Protein AF-A0A2T6F4E0-F1 (afdb_monomer_lite)

Structure (mmCIF, N/CA/C/O backbone):
data_AF-A0A2T6F4E0-F1
#
_entry.id   AF-A0A2T6F4E0-F1
#
loop_
_atom_site.group_PDB
_atom_site.id
_atom_site.type_symbol
_atom_site.label_atom_id
_atom_site.label_alt_id
_atom_site.label_comp_id
_atom_site.label_asym_id
_atom_site.label_entity_id
_atom_site.label_seq_id
_atom_site.pdbx_PDB_ins_code
_atom_site.Cartn_x
_atom_site.Cartn_y
_atom_site.Cartn_z
_atom_site.occupancy
_atom_site.B_iso_or_equiv
_atom_site.auth_seq_id
_atom_site.auth_comp_id
_atom_site.auth_asym_id
_atom_site.auth_atom_id
_atom_site.pdbx_PDB_model_num
ATOM 1 N N . MET A 1 1 ? 50.795 -8.778 -50.993 1.00 53.31 1 MET A N 1
ATOM 2 C CA . MET A 1 1 ? 50.407 -8.820 -49.562 1.00 53.31 1 MET A CA 1
ATOM 3 C C . MET A 1 1 ? 49.141 -7.996 -49.276 1.00 53.31 1 MET A C 1
ATOM 5 O O . MET A 1 1 ? 49.005 -7.455 -48.193 1.00 53.31 1 MET A O 1
ATOM 9 N N . SER A 1 2 ? 48.206 -7.897 -50.229 1.00 57.84 2 SER A N 1
ATOM 10 C CA . SER A 1 2 ? 47.060 -6.974 -50.161 1.00 57.84 2 SER A CA 1
ATOM 11 C C . SER A 1 2 ? 45.705 -7.675 -50.007 1.00 57.84 2 SER A C 1
ATOM 13 O O . SER A 1 2 ? 44.822 -7.133 -49.365 1.00 57.84 2 SER A O 1
ATOM 15 N N . LEU A 1 3 ? 45.527 -8.896 -50.524 1.00 58.41 3 LEU A N 1
ATOM 16 C CA . LEU A 1 3 ? 44.238 -9.608 -50.462 1.00 58.41 3 LEU A CA 1
ATOM 17 C C . LEU A 1 3 ? 43.862 -10.083 -49.046 1.00 58.41 3 LEU A C 1
ATOM 19 O O . LEU A 1 3 ? 42.688 -10.079 -48.688 1.00 58.41 3 LEU A O 1
ATOM 23 N N . PHE A 1 4 ? 44.851 -10.430 -48.217 1.00 57.00 4 PHE A N 1
ATOM 24 C CA . PHE A 1 4 ? 44.615 -10.899 -46.846 1.00 57.00 4 PHE A CA 1
ATOM 25 C C . PHE A 1 4 ? 44.147 -9.784 -45.896 1.00 57.00 4 PHE A C 1
ATOM 27 O O . PHE A 1 4 ? 43.378 -10.053 -44.978 1.00 57.00 4 PHE A O 1
ATOM 34 N N . THR A 1 5 ? 44.552 -8.533 -46.132 1.00 58.25 5 THR A N 1
ATOM 35 C CA . THR A 1 5 ? 44.104 -7.364 -45.357 1.00 58.25 5 THR A CA 1
ATOM 36 C C . THR A 1 5 ? 42.676 -6.947 -45.704 1.00 58.25 5 THR A C 1
ATOM 38 O O . THR A 1 5 ? 41.944 -6.505 -44.823 1.00 58.25 5 THR A O 1
ATOM 41 N N . PHE A 1 6 ? 42.240 -7.127 -46.956 1.00 56.53 6 PHE A N 1
ATOM 42 C CA . PHE A 1 6 ? 40.837 -6.903 -47.325 1.00 56.53 6 PHE A CA 1
ATOM 43 C C . PHE A 1 6 ? 39.912 -7.980 -46.749 1.00 56.53 6 PHE A C 1
ATOM 45 O O . PHE A 1 6 ? 38.815 -7.650 -46.308 1.00 56.53 6 PHE A O 1
ATOM 52 N N . ALA A 1 7 ? 40.363 -9.238 -46.689 1.00 59.31 7 ALA A N 1
ATOM 53 C CA . ALA A 1 7 ? 39.597 -10.327 -46.081 1.00 59.31 7 ALA A CA 1
ATOM 54 C C . ALA A 1 7 ? 39.393 -10.114 -44.568 1.00 59.31 7 ALA A C 1
ATOM 56 O O . ALA A 1 7 ? 38.261 -10.138 -44.095 1.00 59.31 7 ALA A O 1
ATOM 57 N N . SER A 1 8 ? 40.453 -9.782 -43.819 1.00 61.00 8 SER A N 1
ATOM 58 C CA . SER A 1 8 ? 40.324 -9.501 -42.379 1.00 61.00 8 SER A CA 1
ATOM 59 C C . SER A 1 8 ? 39.515 -8.230 -42.085 1.00 61.00 8 SER A C 1
ATOM 61 O O . SER A 1 8 ? 38.775 -8.168 -41.099 1.00 61.00 8 SER A O 1
ATOM 63 N N . SER A 1 9 ? 39.608 -7.214 -42.952 1.00 63.03 9 SER A N 1
ATOM 64 C CA . SER A 1 9 ? 38.791 -5.999 -42.850 1.00 63.03 9 SER A CA 1
ATOM 65 C C . SER A 1 9 ? 37.308 -6.254 -43.150 1.00 63.03 9 SER A C 1
ATOM 67 O O . SER A 1 9 ? 36.455 -5.591 -42.564 1.00 63.03 9 SER A O 1
ATOM 69 N N . ALA A 1 10 ? 36.984 -7.190 -44.045 1.00 67.81 10 ALA A N 1
ATOM 70 C CA . ALA A 1 10 ? 35.604 -7.567 -44.349 1.00 67.81 10 ALA A CA 1
ATOM 71 C C . ALA A 1 10 ? 34.961 -8.346 -43.190 1.00 67.81 10 ALA A C 1
ATOM 73 O O . ALA A 1 10 ? 33.836 -8.041 -42.786 1.00 67.81 10 ALA A O 1
ATOM 74 N N . ASP A 1 11 ? 35.706 -9.276 -42.590 1.00 71.81 11 ASP A N 1
ATOM 75 C CA . ASP A 1 11 ? 35.240 -10.046 -41.435 1.00 71.81 11 ASP A CA 1
ATOM 76 C C . ASP A 1 11 ? 34.995 -9.128 -40.229 1.00 71.81 11 ASP A C 1
ATOM 78 O O . ASP A 1 11 ? 33.928 -9.158 -39.613 1.00 71.81 11 ASP A O 1
ATOM 82 N N . THR A 1 12 ? 35.929 -8.218 -39.940 1.00 73.81 12 THR A N 1
ATOM 83 C CA . THR A 1 12 ? 35.774 -7.232 -38.854 1.00 73.81 12 THR A CA 1
ATOM 84 C C . THR A 1 12 ? 34.638 -6.239 -39.098 1.00 73.81 12 THR A C 1
ATOM 86 O O . THR A 1 12 ? 33.919 -5.908 -38.155 1.00 73.81 12 THR A O 1
ATOM 89 N N . ALA A 1 13 ? 34.402 -5.810 -40.341 1.00 76.62 13 ALA A N 1
ATOM 90 C CA . ALA A 1 13 ? 33.263 -4.953 -40.676 1.00 76.62 13 ALA A CA 1
ATOM 91 C C . ALA A 1 13 ? 31.915 -5.646 -40.405 1.00 76.62 13 ALA A C 1
ATOM 93 O O . ALA A 1 13 ? 31.002 -5.023 -39.858 1.00 76.62 13 ALA A O 1
ATOM 94 N N . SER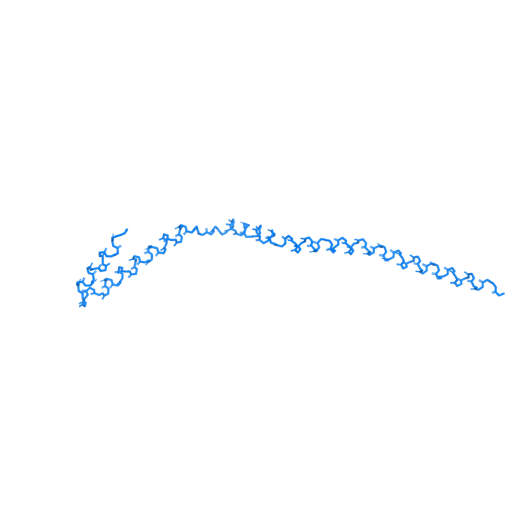 A 1 14 ? 31.801 -6.938 -40.728 1.00 81.62 14 SER A N 1
ATOM 95 C C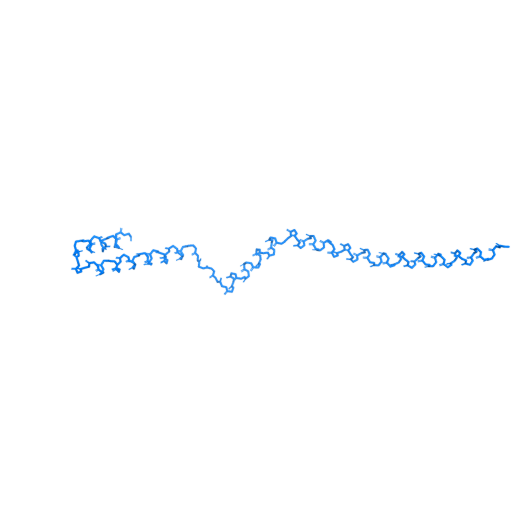A . SER A 1 14 ? 30.581 -7.721 -40.482 1.00 81.62 14 SER A CA 1
ATOM 96 C C . SER A 1 14 ? 30.319 -7.952 -38.986 1.00 81.62 14 SER A C 1
ATOM 98 O O . SER A 1 14 ? 29.179 -7.847 -38.518 1.00 81.62 14 SER A O 1
ATOM 100 N N . LEU A 1 15 ? 31.382 -8.168 -38.203 1.00 83.12 15 LEU A N 1
ATOM 101 C CA . LEU A 1 15 ? 31.310 -8.289 -36.747 1.00 83.12 15 LEU A CA 1
ATOM 102 C C . LEU A 1 15 ? 30.888 -6.969 -36.092 1.00 83.12 15 LEU A C 1
ATOM 104 O O . LEU A 1 15 ? 30.013 -6.967 -35.227 1.00 83.12 15 LEU A O 1
ATOM 108 N N . LEU A 1 16 ? 31.447 -5.838 -36.532 1.00 83.81 16 LEU A N 1
ATOM 109 C CA . LEU A 1 16 ? 31.066 -4.519 -36.024 1.00 83.81 16 LEU A CA 1
ATOM 110 C C . LEU A 1 16 ? 29.605 -4.182 -36.344 1.00 83.81 16 LEU A C 1
ATOM 112 O O . LEU A 1 16 ? 28.890 -3.705 -35.465 1.00 83.81 16 LEU A O 1
ATOM 116 N N . GLN A 1 17 ? 29.127 -4.481 -37.555 1.00 85.38 17 GLN A N 1
ATOM 117 C CA . GLN A 1 17 ? 27.714 -4.297 -37.913 1.00 85.38 17 GLN A CA 1
ATOM 118 C C . GLN A 1 17 ? 26.791 -5.167 -37.054 1.00 85.38 17 GLN A C 1
ATOM 120 O O . GLN A 1 17 ? 25.763 -4.687 -36.577 1.00 85.38 17 GLN A O 1
ATOM 125 N N . SER A 1 18 ? 27.190 -6.411 -36.783 1.00 84.56 18 SER A N 1
ATOM 126 C CA . SER A 1 18 ? 26.444 -7.316 -35.905 1.00 84.56 18 SER A CA 1
ATOM 127 C C . SER A 1 18 ? 26.358 -6.763 -34.479 1.00 84.56 18 SER A C 1
ATOM 129 O O . SER A 1 18 ? 25.266 -6.664 -33.924 1.00 84.56 18 SER A O 1
ATOM 131 N N . ILE A 1 19 ? 27.471 -6.292 -33.912 1.00 85.69 19 ILE A N 1
ATOM 132 C CA . ILE A 1 19 ? 27.503 -5.677 -32.575 1.00 85.69 19 ILE A CA 1
ATOM 133 C C . ILE A 1 19 ? 26.626 -4.422 -32.521 1.00 85.69 19 ILE A C 1
ATOM 135 O O . ILE A 1 19 ? 25.839 -4.265 -31.589 1.00 85.69 19 ILE A O 1
ATOM 139 N N . VAL A 1 20 ? 26.711 -3.547 -33.525 1.00 88.56 20 VAL A N 1
ATOM 140 C CA . VAL A 1 20 ? 25.891 -2.327 -33.599 1.00 88.56 20 VAL A CA 1
ATOM 141 C C . VAL A 1 20 ? 24.408 -2.668 -33.728 1.00 88.56 20 VAL A C 1
ATOM 143 O O . VAL A 1 20 ? 23.582 -2.038 -33.067 1.00 88.56 20 VAL A O 1
ATOM 146 N N . SER A 1 21 ? 24.053 -3.679 -34.521 1.00 85.38 21 SER A N 1
ATOM 147 C CA . SER A 1 21 ? 22.663 -4.116 -34.685 1.00 85.38 21 SER A CA 1
ATOM 148 C C . SER A 1 21 ? 22.081 -4.691 -33.389 1.00 85.38 21 SER A C 1
ATOM 150 O O . SER A 1 21 ? 20.965 -4.348 -33.011 1.00 85.38 21 SER A O 1
ATOM 152 N N . ILE A 1 22 ? 22.863 -5.472 -32.640 1.00 86.06 22 ILE A N 1
ATOM 153 C CA . ILE A 1 22 ? 22.467 -6.006 -31.332 1.00 86.06 22 ILE A CA 1
ATOM 154 C C . ILE A 1 22 ? 22.338 -4.871 -30.311 1.00 86.06 22 ILE A C 1
ATOM 156 O O . ILE A 1 22 ? 21.351 -4.798 -29.579 1.00 86.06 22 ILE A O 1
ATOM 160 N N . ALA A 1 23 ? 23.306 -3.953 -30.285 1.00 84.94 23 ALA A N 1
ATOM 161 C CA . ALA A 1 23 ? 23.299 -2.813 -29.377 1.00 84.94 23 ALA A CA 1
ATOM 162 C C . ALA A 1 23 ? 22.098 -1.896 -29.633 1.00 84.94 23 ALA A C 1
ATOM 164 O O . ALA A 1 23 ? 21.426 -1.493 -28.690 1.00 84.94 23 ALA A O 1
ATOM 165 N N . THR A 1 24 ? 21.779 -1.607 -30.895 1.00 86.56 24 THR A N 1
ATOM 166 C CA . THR A 1 24 ? 20.602 -0.799 -31.250 1.00 86.56 24 THR A CA 1
ATOM 167 C C . THR A 1 24 ? 19.296 -1.541 -30.982 1.00 86.56 24 THR A C 1
ATOM 169 O O . THR A 1 24 ? 18.373 -0.936 -30.439 1.00 86.56 24 THR A O 1
ATOM 172 N N . ALA A 1 25 ? 19.225 -2.847 -31.257 1.00 85.56 25 ALA A N 1
ATOM 173 C CA . ALA A 1 25 ? 18.058 -3.669 -30.940 1.00 85.56 25 ALA A CA 1
ATOM 174 C C . ALA A 1 25 ? 17.764 -3.734 -29.431 1.00 85.56 25 ALA A C 1
ATOM 176 O O . ALA A 1 25 ? 16.600 -3.800 -29.043 1.00 85.56 25 ALA A O 1
ATOM 177 N N . LEU A 1 26 ? 18.793 -3.679 -28.579 1.00 86.19 26 LEU A N 1
ATOM 178 C CA . LEU A 1 26 ? 18.652 -3.677 -27.118 1.00 86.19 26 LEU A CA 1
ATOM 179 C C . LEU A 1 26 ? 18.520 -2.271 -26.516 1.00 86.19 26 LEU A C 1
ATOM 181 O O . LEU A 1 26 ? 17.870 -2.115 -25.484 1.00 86.19 26 LEU A O 1
ATOM 185 N N . ALA A 1 27 ? 19.082 -1.238 -27.143 1.00 87.88 27 ALA A N 1
ATOM 186 C CA . ALA A 1 27 ? 19.057 0.123 -26.608 1.00 87.88 27 ALA A CA 1
ATOM 187 C C . ALA A 1 27 ? 17.626 0.661 -26.463 1.00 87.88 27 ALA A C 1
ATOM 189 O O . ALA A 1 27 ? 17.258 1.160 -25.400 1.00 87.88 27 ALA A O 1
ATOM 190 N N . TRP A 1 28 ? 16.798 0.512 -27.501 1.00 86.94 28 TRP A N 1
ATOM 191 C CA . TRP A 1 28 ? 15.404 0.967 -27.490 1.00 86.94 28 TRP A CA 1
ATOM 192 C C . TRP A 1 28 ? 14.544 0.320 -26.392 1.00 86.94 28 TRP A C 1
ATOM 194 O O . TRP A 1 28 ? 13.929 1.063 -25.622 1.00 86.94 28 TRP A O 1
ATOM 204 N N . PRO A 1 29 ? 14.494 -1.020 -26.250 1.00 88.62 29 PRO A N 1
ATOM 205 C CA . PRO A 1 29 ? 13.705 -1.646 -25.196 1.00 88.62 29 PRO A CA 1
ATOM 206 C C . PRO A 1 29 ? 14.264 -1.354 -23.803 1.00 88.62 29 PRO A C 1
ATOM 208 O O . PRO A 1 29 ? 13.481 -1.116 -22.889 1.00 88.62 29 PRO A O 1
ATOM 211 N N . VAL A 1 30 ? 15.588 -1.303 -23.619 1.00 92.19 30 VAL A N 1
ATOM 212 C CA . VAL A 1 30 ? 16.183 -0.981 -22.310 1.00 92.19 30 VAL A CA 1
ATOM 213 C C . VAL A 1 30 ? 15.837 0.446 -21.884 1.00 92.19 30 VAL A C 1
ATOM 215 O O . VAL A 1 30 ? 15.444 0.666 -20.738 1.00 92.19 30 VAL A O 1
ATOM 218 N N . LEU A 1 31 ? 15.910 1.413 -22.803 1.00 90.25 31 LEU A N 1
ATOM 219 C CA . LEU A 1 31 ? 15.491 2.789 -22.534 1.00 90.25 31 LEU A CA 1
ATOM 220 C C . LEU A 1 31 ? 13.988 2.875 -22.253 1.00 90.25 31 LEU A C 1
ATOM 222 O O . LEU A 1 31 ? 13.590 3.517 -21.283 1.00 90.25 31 LEU A O 1
ATOM 226 N N . GLY A 1 32 ? 13.160 2.185 -23.039 1.00 89.75 32 GLY A N 1
ATOM 227 C CA . GLY A 1 32 ? 11.715 2.128 -22.816 1.00 89.75 32 GLY A CA 1
ATOM 228 C C . GLY A 1 32 ? 11.356 1.565 -21.439 1.00 89.75 32 GLY A C 1
ATOM 229 O O . GLY A 1 32 ? 10.604 2.187 -20.690 1.00 89.75 32 GLY A O 1
ATOM 230 N N . VAL A 1 33 ? 11.948 0.429 -21.058 1.00 92.31 33 VAL A N 1
ATOM 231 C CA . VAL A 1 33 ? 11.736 -0.199 -19.744 1.00 92.31 33 VAL A CA 1
ATOM 232 C C . VAL A 1 33 ? 12.241 0.698 -18.614 1.00 92.31 33 VAL A C 1
ATOM 234 O O . VAL A 1 33 ? 11.558 0.832 -17.601 1.00 92.31 33 VAL A O 1
ATOM 237 N N . SER A 1 34 ? 13.390 1.357 -18.788 1.00 88.81 34 SER A N 1
ATOM 238 C CA . SER A 1 34 ? 13.933 2.303 -17.806 1.00 88.81 34 SER A CA 1
ATOM 239 C C . SER A 1 34 ? 12.986 3.483 -17.572 1.00 88.81 34 SER A C 1
ATOM 241 O O . SER A 1 34 ? 12.654 3.792 -16.427 1.00 88.81 34 SER A O 1
ATOM 243 N N . ILE A 1 35 ? 12.463 4.085 -18.644 1.00 91.25 35 ILE A N 1
ATOM 244 C CA . ILE A 1 35 ? 11.493 5.182 -18.551 1.00 91.25 35 ILE A CA 1
ATOM 245 C C . ILE A 1 35 ? 10.238 4.713 -17.817 1.00 91.25 35 ILE A C 1
ATOM 247 O O . ILE A 1 35 ? 9.804 5.378 -16.881 1.00 91.25 35 ILE A O 1
ATOM 251 N N . ILE A 1 36 ? 9.689 3.549 -18.174 1.00 88.38 36 ILE A N 1
ATOM 252 C CA . ILE A 1 36 ? 8.501 2.984 -17.516 1.00 88.38 36 ILE A CA 1
ATOM 253 C C . ILE A 1 36 ? 8.772 2.706 -16.032 1.00 88.38 36 ILE A C 1
ATOM 255 O O . ILE A 1 36 ? 7.917 2.985 -15.194 1.00 88.38 36 ILE A O 1
ATOM 259 N N . ALA A 1 37 ? 9.954 2.197 -15.683 1.00 88.94 37 ALA A N 1
ATOM 260 C CA . ALA A 1 37 ? 10.334 1.932 -14.301 1.00 88.94 37 ALA A CA 1
ATOM 261 C C . ALA A 1 37 ? 10.451 3.225 -13.479 1.00 88.94 37 ALA A C 1
ATOM 263 O O . ALA A 1 37 ? 9.935 3.291 -12.360 1.00 88.94 37 ALA A O 1
ATOM 264 N N . VAL A 1 38 ? 11.073 4.268 -14.038 1.00 89.25 38 VAL A N 1
ATOM 265 C CA . VAL A 1 38 ? 11.174 5.593 -13.407 1.00 89.25 38 VAL A CA 1
ATOM 266 C C . VAL A 1 38 ? 9.792 6.213 -13.238 1.00 89.25 38 VAL A C 1
ATOM 268 O O . VAL A 1 38 ? 9.471 6.697 -12.154 1.00 89.25 38 VAL A O 1
ATOM 271 N N . LEU A 1 39 ? 8.942 6.137 -14.264 1.00 87.19 39 LEU A N 1
ATOM 272 C CA . LEU A 1 39 ? 7.563 6.612 -14.210 1.00 87.19 39 LEU A CA 1
ATOM 273 C C . LEU A 1 39 ? 6.784 5.853 -13.129 1.00 87.19 39 LEU A C 1
ATOM 275 O O . LEU A 1 39 ? 6.199 6.459 -12.238 1.00 87.19 39 LEU A O 1
ATOM 279 N N . GLY A 1 40 ? 6.862 4.524 -13.122 1.00 86.44 40 GLY A N 1
ATOM 280 C CA . GLY A 1 40 ? 6.252 3.684 -12.099 1.00 86.44 40 GLY A CA 1
ATOM 281 C C . GLY A 1 40 ? 6.718 4.049 -10.691 1.00 86.44 40 GLY A C 1
ATOM 282 O O . GLY A 1 40 ? 5.896 4.104 -9.780 1.00 86.44 40 GLY A O 1
ATOM 283 N N . PHE A 1 41 ? 8.005 4.361 -10.504 1.00 85.44 41 PHE A N 1
ATOM 284 C CA . PHE A 1 41 ? 8.545 4.804 -9.219 1.00 85.44 41 PHE A CA 1
ATOM 285 C C . PHE A 1 41 ? 8.048 6.198 -8.820 1.00 85.44 41 PHE A C 1
ATOM 287 O O . PHE A 1 41 ? 7.648 6.389 -7.673 1.00 85.44 41 PHE A O 1
ATOM 294 N N . LEU A 1 42 ? 8.020 7.149 -9.753 1.00 83.62 42 LEU A N 1
ATOM 295 C CA . LEU A 1 42 ? 7.542 8.513 -9.522 1.00 83.62 42 LEU A CA 1
ATOM 296 C C . LEU A 1 42 ? 6.039 8.544 -9.210 1.00 83.62 42 LEU A C 1
ATOM 298 O O . LEU A 1 42 ? 5.596 9.282 -8.333 1.00 83.62 42 LEU A O 1
ATOM 302 N N . PHE A 1 43 ? 5.264 7.682 -9.872 1.00 85.69 43 PHE A N 1
ATOM 303 C CA . PHE A 1 43 ? 3.825 7.526 -9.673 1.00 85.69 43 PHE A CA 1
ATOM 304 C C . PHE A 1 43 ? 3.456 6.463 -8.623 1.00 85.69 43 PHE A C 1
ATOM 306 O O . PHE A 1 43 ? 2.268 6.261 -8.362 1.00 85.69 43 PHE A O 1
ATOM 313 N N . LYS A 1 44 ? 4.423 5.832 -7.932 1.00 78.44 44 LYS A N 1
ATOM 314 C CA . LYS A 1 44 ? 4.171 4.975 -6.752 1.00 78.44 44 LYS A CA 1
ATOM 315 C C . LYS A 1 44 ? 3.176 5.572 -5.750 1.00 78.44 44 LYS A C 1
ATOM 317 O O . LYS A 1 44 ? 2.302 4.825 -5.302 1.00 78.44 44 LYS A O 1
ATOM 322 N N . PRO A 1 45 ? 3.268 6.859 -5.348 1.00 79.69 45 PRO A N 1
ATOM 323 C CA . PRO A 1 45 ? 2.287 7.442 -4.435 1.00 79.69 45 PRO A CA 1
ATOM 324 C C . PRO A 1 45 ? 0.871 7.460 -5.024 1.00 79.69 45 PRO A C 1
ATOM 326 O O . PRO A 1 45 ? -0.080 7.182 -4.292 1.00 79.69 45 PRO A O 1
ATOM 329 N N . LEU A 1 46 ? 0.725 7.693 -6.334 1.00 79.56 46 LEU A N 1
ATOM 330 C CA . LEU A 1 46 ? -0.565 7.640 -7.026 1.00 79.56 46 LEU A CA 1
ATOM 331 C C . LEU A 1 46 ? -1.134 6.220 -7.025 1.00 79.56 46 LEU A C 1
ATOM 333 O O . LEU A 1 46 ? -2.270 6.014 -6.604 1.00 79.56 46 LEU A O 1
ATOM 337 N N . LEU A 1 47 ? -0.320 5.234 -7.412 1.00 78.69 47 LEU A N 1
ATOM 338 C CA . LEU A 1 47 ? -0.685 3.815 -7.390 1.00 78.69 47 LEU A CA 1
ATOM 339 C C . LEU A 1 47 ? -1.127 3.376 -5.993 1.00 78.69 47 LEU A C 1
ATOM 341 O O . LEU A 1 47 ? -2.149 2.716 -5.848 1.00 78.69 47 LEU A O 1
ATOM 345 N N . ARG A 1 48 ? -0.411 3.800 -4.946 1.00 83.62 48 ARG A N 1
ATOM 346 C CA . ARG A 1 48 ? -0.760 3.505 -3.549 1.00 83.62 48 ARG A CA 1
ATOM 347 C C . ARG A 1 48 ? -2.067 4.185 -3.122 1.00 83.62 48 ARG A C 1
ATOM 349 O O . ARG A 1 48 ? -2.819 3.604 -2.339 1.00 83.62 48 ARG A O 1
ATOM 356 N N . GLY A 1 49 ? -2.348 5.383 -3.635 1.00 81.94 49 GLY A N 1
ATOM 357 C CA . GLY A 1 49 ? -3.626 6.077 -3.464 1.00 81.94 49 GLY A CA 1
ATOM 358 C C . GLY A 1 49 ? -4.785 5.321 -4.115 1.00 81.94 49 GLY A C 1
ATOM 359 O O . GLY A 1 49 ? -5.762 5.012 -3.437 1.00 81.94 49 GLY A O 1
ATOM 360 N N . VAL A 1 50 ? -4.636 4.934 -5.385 1.00 82.62 50 VAL A N 1
ATOM 361 C CA . VAL A 1 50 ? -5.627 4.138 -6.131 1.00 82.62 50 VAL A CA 1
ATOM 362 C C . VAL A 1 50 ? -5.866 2.793 -5.449 1.00 82.62 50 VAL A C 1
ATOM 364 O O . VAL A 1 50 ? -7.013 2.435 -5.196 1.00 82.62 50 VAL A O 1
ATOM 367 N N . TRP A 1 51 ? -4.805 2.091 -5.044 1.00 81.25 51 TRP A N 1
ATOM 368 C CA . TRP A 1 51 ? -4.915 0.827 -4.308 1.00 81.25 51 TRP A CA 1
ATOM 369 C C . TRP A 1 51 ? -5.685 0.992 -3.000 1.00 81.25 51 TRP A C 1
ATOM 371 O O . TRP A 1 51 ? -6.509 0.157 -2.639 1.00 81.25 51 TRP A O 1
ATOM 381 N N . ARG A 1 52 ? -5.444 2.092 -2.277 1.00 79.81 52 ARG A N 1
ATOM 382 C CA . ARG A 1 52 ? -6.146 2.393 -1.028 1.00 79.81 52 ARG A CA 1
ATOM 383 C C . ARG A 1 52 ? -7.629 2.668 -1.267 1.00 79.81 52 ARG A C 1
ATOM 385 O O . ARG A 1 52 ? -8.436 2.190 -0.479 1.00 79.81 52 ARG A O 1
ATOM 392 N N . VAL A 1 53 ? -7.985 3.403 -2.321 1.00 81.50 53 VAL A N 1
ATOM 393 C CA . VAL A 1 53 ? -9.387 3.660 -2.699 1.00 81.50 53 VAL A CA 1
ATOM 394 C C . VAL A 1 53 ? -10.074 2.372 -3.158 1.00 81.50 53 VAL A C 1
ATOM 396 O O . VAL A 1 53 ? -11.196 2.090 -2.751 1.00 81.50 53 VAL A O 1
ATOM 399 N N . MET A 1 54 ? -9.382 1.537 -3.927 1.00 81.38 54 MET A N 1
ATOM 400 C CA . MET A 1 54 ? -9.891 0.239 -4.365 1.00 81.38 54 MET A CA 1
ATOM 401 C C . MET A 1 54 ? -10.118 -0.713 -3.179 1.00 81.38 54 MET A C 1
ATOM 403 O O . MET A 1 54 ? -11.156 -1.359 -3.087 1.00 81.38 54 MET A O 1
ATOM 407 N N . LEU A 1 55 ? -9.206 -0.736 -2.202 1.00 81.12 55 LEU A N 1
ATOM 408 C CA . LEU A 1 55 ? -9.395 -1.483 -0.952 1.00 81.12 55 LEU A CA 1
ATOM 409 C C . LEU A 1 55 ? -10.512 -0.897 -0.077 1.00 81.12 55 LEU A C 1
ATOM 411 O O . LEU A 1 55 ? -11.195 -1.644 0.621 1.00 81.12 55 LEU A O 1
ATOM 415 N N . LEU A 1 56 ? -10.712 0.422 -0.117 1.00 78.56 56 LEU A N 1
ATOM 416 C CA . LEU A 1 56 ? -11.814 1.104 0.566 1.00 78.56 56 LEU A CA 1
ATOM 417 C C . LEU A 1 56 ? -13.186 0.727 -0.006 1.00 78.56 56 LEU A C 1
ATOM 419 O O . LEU A 1 56 ? -14.142 0.692 0.761 1.00 78.56 56 LEU A O 1
ATOM 423 N N . GLN A 1 57 ? -13.279 0.409 -1.301 1.00 77.56 57 GLN A N 1
ATOM 424 C CA . GLN A 1 57 ? -14.512 -0.106 -1.913 1.00 77.56 57 GLN A CA 1
ATOM 425 C C . GLN A 1 57 ? -14.878 -1.499 -1.382 1.00 77.56 57 GLN A C 1
ATOM 427 O O . GLN A 1 57 ? -16.042 -1.779 -1.124 1.00 77.56 57 GLN A O 1
ATOM 432 N N . VAL A 1 58 ? -13.883 -2.367 -1.172 1.00 78.50 58 VAL A N 1
ATOM 433 C CA . VAL A 1 58 ? -14.109 -3.727 -0.647 1.00 78.50 58 VAL A CA 1
ATOM 434 C C . VAL A 1 58 ? -14.384 -3.710 0.856 1.00 78.50 58 VAL A C 1
ATOM 436 O O . VAL A 1 58 ? -15.226 -4.454 1.353 1.00 78.50 58 VAL A O 1
ATOM 439 N N . LYS A 1 59 ? -13.668 -2.864 1.603 1.00 69.69 59 LYS A N 1
ATOM 440 C CA . LYS A 1 59 ? -13.844 -2.714 3.046 1.00 69.69 59 LYS A CA 1
ATOM 441 C C . LYS A 1 59 ? -14.039 -1.235 3.372 1.00 69.69 59 LYS A C 1
ATOM 443 O O . LYS A 1 59 ? -13.039 -0.546 3.619 1.00 69.69 59 LYS A O 1
ATOM 448 N N . PRO A 1 60 ? -15.294 -0.743 3.405 1.00 70.00 60 PRO A N 1
ATOM 449 C CA . PRO A 1 60 ? -15.563 0.636 3.778 1.00 70.00 60 PRO A CA 1
ATOM 450 C C . PRO A 1 60 ? -14.948 0.892 5.153 1.00 70.00 60 PRO A C 1
ATOM 452 O O . PRO A 1 60 ? -15.241 0.207 6.139 1.00 70.00 60 PRO A O 1
ATOM 455 N N . ARG A 1 61 ? -14.007 1.838 5.223 1.00 66.31 61 ARG A N 1
ATOM 456 C CA . ARG A 1 61 ? -13.432 2.241 6.507 1.00 66.31 61 ARG A CA 1
ATOM 457 C C . ARG A 1 61 ? -14.532 2.922 7.304 1.00 66.31 61 ARG A C 1
ATOM 459 O O . ARG A 1 61 ? -15.141 3.861 6.801 1.00 66.31 61 ARG A O 1
ATOM 466 N N . ARG A 1 62 ? -14.731 2.489 8.556 1.00 67.56 62 ARG A N 1
ATOM 467 C CA . ARG A 1 62 ? -15.581 3.223 9.498 1.00 67.56 62 ARG A CA 1
ATOM 468 C C . ARG A 1 62 ? -15.148 4.679 9.513 1.00 67.56 62 ARG A C 1
ATOM 470 O O . ARG A 1 62 ? -13.955 4.961 9.685 1.00 67.56 62 ARG A O 1
ATOM 477 N N . THR A 1 63 ? -16.104 5.565 9.273 1.00 75.44 63 THR A N 1
ATOM 478 C CA . THR A 1 63 ? -15.852 7.002 9.232 1.00 75.44 63 THR A CA 1
ATOM 479 C C . THR A 1 63 ? -15.311 7.454 10.589 1.00 75.44 63 THR A C 1
ATOM 481 O O . THR A 1 63 ? -15.511 6.788 11.611 1.00 75.44 63 THR A O 1
ATOM 484 N N . LEU A 1 64 ? -14.569 8.564 10.621 1.00 74.12 64 LEU A N 1
ATOM 485 C CA . LEU A 1 64 ? -14.066 9.108 11.888 1.00 74.12 64 LEU A CA 1
ATOM 486 C C . LEU A 1 64 ? -15.216 9.366 12.869 1.00 74.12 64 LEU A C 1
ATOM 488 O O . LEU A 1 64 ? -15.089 9.058 14.049 1.00 74.12 64 LEU A O 1
ATOM 492 N N . GLU A 1 65 ? -16.358 9.820 12.357 1.00 80.12 65 GLU A N 1
ATOM 493 C CA . GLU A 1 65 ? -17.573 10.030 13.143 1.00 80.12 65 GLU A CA 1
ATOM 494 C C . GLU A 1 65 ? -18.117 8.732 13.743 1.00 80.12 65 GLU A C 1
ATOM 496 O O . GLU A 1 65 ? -18.404 8.690 14.937 1.00 80.12 65 GLU A O 1
ATOM 501 N N . GLN A 1 66 ? -18.168 7.644 12.964 1.00 80.12 66 GLN A N 1
ATOM 502 C CA . GLN A 1 66 ? -18.573 6.331 13.477 1.00 80.12 66 GLN A CA 1
ATOM 503 C C . GLN A 1 66 ? -17.634 5.837 14.578 1.00 80.12 66 GLN A C 1
ATOM 505 O O . GLN A 1 66 ? -18.091 5.318 15.589 1.00 80.12 66 GLN A O 1
ATOM 510 N N . ARG A 1 67 ? -16.321 6.044 14.433 1.00 84.75 67 ARG A N 1
ATOM 511 C CA . ARG A 1 67 ? -15.345 5.662 15.467 1.00 84.75 67 ARG A CA 1
ATOM 512 C C . ARG A 1 67 ? -15.512 6.466 16.752 1.00 84.75 67 ARG A C 1
ATOM 514 O O . ARG A 1 67 ? -15.388 5.912 17.839 1.00 84.75 67 ARG A O 1
ATOM 521 N N . ILE A 1 68 ? -15.774 7.765 16.635 1.00 85.19 68 ILE A N 1
ATOM 522 C CA . ILE A 1 68 ? -16.021 8.628 17.793 1.00 85.19 68 ILE A CA 1
ATOM 523 C C . ILE A 1 68 ? -17.316 8.203 18.492 1.00 85.19 68 ILE A C 1
ATOM 525 O O . ILE A 1 68 ? -17.340 8.127 19.718 1.00 85.19 68 ILE A O 1
ATOM 529 N N . ALA A 1 69 ? -18.366 7.885 17.732 1.00 86.50 69 ALA A N 1
ATOM 530 C CA . ALA A 1 69 ? -19.621 7.382 18.280 1.00 86.50 69 ALA A CA 1
ATOM 531 C C . ALA A 1 69 ? -19.431 6.037 19.004 1.00 86.50 69 ALA A C 1
ATOM 533 O O . ALA A 1 69 ? -19.824 5.919 20.163 1.00 86.50 69 ALA A O 1
ATOM 534 N N . ASP A 1 70 ? -18.750 5.073 18.377 1.00 88.31 70 ASP A N 1
ATOM 535 C CA . ASP A 1 70 ? -18.448 3.767 18.976 1.00 88.31 70 ASP A CA 1
ATOM 536 C C . ASP A 1 70 ? -17.661 3.925 20.288 1.00 88.31 70 ASP A C 1
ATOM 538 O O . ASP A 1 70 ? -18.013 3.336 21.310 1.00 88.31 70 ASP A O 1
ATOM 542 N N . ASN A 1 71 ? -16.633 4.778 20.298 1.00 85.94 71 ASN A N 1
ATOM 543 C CA . ASN A 1 71 ? -15.823 5.024 21.492 1.00 85.94 71 ASN A CA 1
ATOM 544 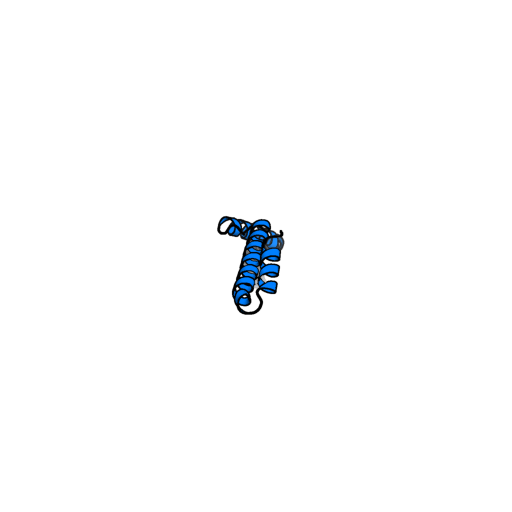C C . ASN A 1 71 ? -16.625 5.693 22.621 1.00 85.94 71 ASN A C 1
ATOM 546 O O . ASN A 1 71 ? -16.411 5.371 23.789 1.00 85.94 71 ASN A O 1
ATOM 550 N N . LYS A 1 72 ? -17.567 6.591 22.298 1.00 86.81 72 LYS A N 1
ATOM 551 C CA . LYS A 1 72 ? -18.471 7.194 23.293 1.00 86.81 72 LYS A CA 1
ATOM 552 C C . LYS A 1 72 ? -19.401 6.151 23.913 1.00 86.81 72 LYS A C 1
ATOM 554 O O . LYS A 1 72 ? -19.609 6.170 25.125 1.00 86.81 72 LYS A O 1
ATOM 559 N N . VAL A 1 73 ? -19.937 5.233 23.105 1.00 87.56 73 VAL A N 1
ATOM 560 C CA . VAL A 1 73 ? -20.801 4.142 23.586 1.00 87.56 73 VAL A CA 1
ATOM 561 C C . VAL A 1 73 ? -20.018 3.195 24.495 1.00 87.56 73 VAL A C 1
ATOM 563 O O . VAL A 1 73 ? -20.465 2.919 25.607 1.00 87.56 73 VAL A O 1
ATOM 566 N N . LEU A 1 74 ? -18.818 2.777 24.078 1.00 88.69 74 LEU A N 1
ATOM 567 C CA . LEU A 1 74 ? -17.936 1.934 24.892 1.00 88.69 74 LEU A CA 1
ATOM 568 C C . LEU A 1 74 ? -17.544 2.614 26.212 1.00 88.69 74 LEU A C 1
ATOM 570 O O . LEU A 1 74 ? -17.544 1.965 27.256 1.00 88.69 74 LEU A O 1
ATOM 574 N N . GLY A 1 75 ? -17.258 3.920 26.186 1.00 86.75 75 GLY A N 1
ATOM 575 C CA . GLY A 1 75 ? -16.963 4.698 27.392 1.00 86.75 75 GLY A CA 1
ATOM 576 C C . GLY A 1 75 ? -18.132 4.715 28.381 1.00 86.75 75 GLY A C 1
ATOM 577 O O . GLY A 1 75 ? -17.936 4.468 29.569 1.00 86.75 75 GLY A O 1
ATOM 578 N N . ARG A 1 76 ? -19.366 4.919 27.898 1.00 85.56 76 ARG A N 1
ATOM 579 C CA . ARG A 1 76 ? -20.575 4.865 28.741 1.00 85.56 76 ARG A CA 1
ATOM 580 C C . ARG A 1 76 ? -20.798 3.484 29.349 1.00 85.56 76 ARG A C 1
ATOM 582 O O . ARG A 1 76 ? -21.163 3.382 30.518 1.00 85.56 76 ARG A O 1
ATOM 589 N N . GLU A 1 77 ? -20.577 2.426 28.574 1.00 88.62 77 GLU A N 1
ATOM 590 C CA . GLU A 1 77 ? -20.751 1.060 29.065 1.00 88.62 77 GLU A CA 1
ATOM 591 C C . GLU A 1 77 ? -19.743 0.720 30.170 1.00 88.62 77 GLU A C 1
ATOM 593 O O . GLU A 1 77 ? -20.119 0.120 31.175 1.00 88.62 77 GLU A O 1
ATOM 598 N N . GLN A 1 78 ? -18.491 1.169 30.039 1.00 88.00 78 GLN A N 1
ATOM 599 C CA . GLN A 1 78 ? -17.473 0.989 31.076 1.00 88.00 78 GLN A CA 1
ATOM 600 C C . GLN A 1 78 ? -17.847 1.709 32.376 1.00 88.00 78 GLN A C 1
ATOM 602 O O . GLN A 1 78 ? -17.828 1.087 33.434 1.00 88.00 78 GLN A O 1
ATOM 607 N N . VAL A 1 79 ? -18.264 2.979 32.310 1.00 87.88 79 VAL A N 1
ATOM 608 C CA . VAL A 1 79 ? -18.698 3.733 33.504 1.00 87.88 79 VAL A CA 1
ATOM 609 C C . VAL A 1 79 ? -19.908 3.069 34.168 1.00 87.88 79 VAL A C 1
ATOM 611 O O . VAL A 1 79 ? -19.964 2.963 35.392 1.00 87.88 79 VAL A O 1
ATOM 614 N N . ARG A 1 80 ? -20.850 2.544 33.375 1.00 86.00 80 ARG A N 1
ATOM 615 C CA . ARG A 1 80 ? -22.011 1.812 33.896 1.00 86.00 80 ARG A CA 1
ATOM 616 C C . ARG A 1 80 ? -21.616 0.512 34.604 1.00 86.00 80 ARG A C 1
ATOM 618 O O . ARG A 1 80 ? -22.204 0.214 35.640 1.00 86.00 80 ARG A O 1
ATOM 625 N N . ARG A 1 81 ? -20.630 -0.227 34.078 1.00 87.75 81 ARG A N 1
ATOM 626 C CA . ARG A 1 81 ? -20.073 -1.427 34.733 1.00 87.75 81 ARG A CA 1
ATOM 627 C C . ARG A 1 81 ? -19.363 -1.079 36.042 1.00 87.75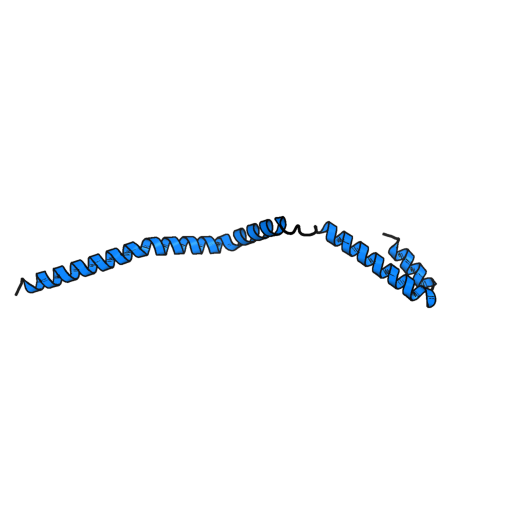 81 ARG A C 1
ATOM 629 O O . ARG A 1 81 ? -19.610 -1.722 37.053 1.00 87.75 81 ARG A O 1
ATOM 636 N N . PHE A 1 82 ? -18.570 -0.008 36.070 1.00 85.19 82 PHE A N 1
ATOM 637 C CA . PHE A 1 82 ? -17.952 0.449 37.319 1.00 85.19 82 PHE A CA 1
ATOM 638 C C . PHE A 1 82 ? -18.994 0.853 38.364 1.00 85.19 82 PHE A C 1
ATOM 640 O O . PHE A 1 82 ? -18.839 0.521 39.536 1.00 85.19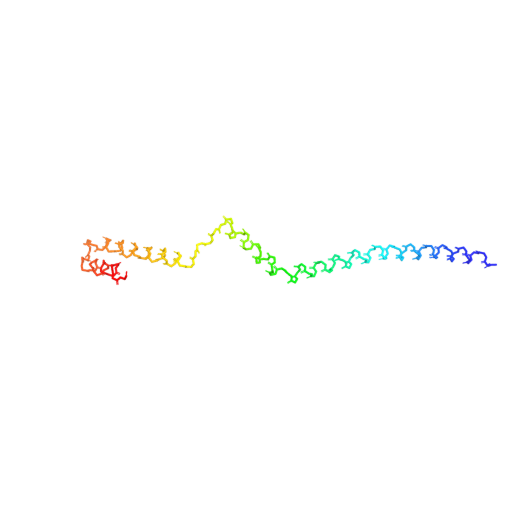 82 PHE A O 1
ATOM 647 N N . ALA A 1 83 ? -20.078 1.510 37.948 1.00 86.50 83 ALA A N 1
ATOM 648 C CA . ALA A 1 83 ? -21.163 1.853 38.855 1.00 86.50 83 ALA A CA 1
ATOM 649 C C . ALA A 1 83 ? -21.874 0.614 39.428 1.00 86.50 83 ALA A C 1
ATOM 651 O O . ALA A 1 83 ? -22.224 0.627 40.603 1.00 86.50 83 ALA A O 1
ATOM 652 N N . SER A 1 84 ? -22.080 -0.449 38.637 1.00 85.19 84 SER A N 1
ATOM 653 C CA . SER A 1 84 ? -22.664 -1.701 39.146 1.00 85.19 84 SER A CA 1
ATOM 654 C C . SER A 1 84 ? -21.718 -2.454 40.079 1.00 85.19 84 SER A C 1
ATOM 656 O O . SER A 1 84 ? -22.164 -2.969 41.098 1.00 85.19 84 SER A O 1
ATOM 658 N N . ASP A 1 85 ? -20.417 -2.470 39.782 1.00 87.75 85 ASP A N 1
ATOM 659 C CA . ASP A 1 85 ? -19.425 -3.155 40.621 1.00 87.75 85 ASP A CA 1
ATOM 660 C C . ASP A 1 85 ? -19.281 -2.489 42.001 1.00 87.75 85 ASP A C 1
ATOM 662 O O . ASP A 1 85 ? -19.012 -3.158 42.997 1.00 87.75 85 ASP A O 1
ATOM 666 N N . HIS A 1 86 ? -19.501 -1.172 42.084 1.00 84.62 86 HIS A N 1
ATOM 667 C CA . HIS A 1 86 ? -19.377 -0.401 43.326 1.00 84.62 86 HIS A CA 1
ATOM 668 C C . HIS A 1 86 ? -20.703 -0.210 44.074 1.00 84.62 86 HIS A C 1
ATOM 670 O O . HIS A 1 86 ? -20.704 0.371 45.159 1.00 84.62 86 HIS A O 1
ATOM 676 N N . GLU A 1 87 ? -21.820 -0.719 43.551 1.00 81.31 87 GLU A N 1
ATOM 677 C CA . GLU A 1 87 ? -23.150 -0.563 44.154 1.00 81.31 87 GLU A CA 1
ATOM 678 C C . GLU A 1 87 ? -23.247 -1.225 45.539 1.00 81.31 87 GLU A C 1
ATOM 680 O O . GLU A 1 87 ? -23.910 -0.695 46.428 1.00 81.31 87 GLU A O 1
ATOM 685 N N . GLY A 1 88 ? -22.528 -2.334 45.750 1.00 79.62 88 GLY A N 1
ATOM 686 C CA . GLY A 1 88 ? -22.481 -3.035 47.037 1.00 79.62 88 GLY A CA 1
ATOM 687 C C . GLY A 1 88 ? -21.541 -2.414 48.078 1.00 79.62 88 GLY A C 1
ATOM 688 O O . GLY A 1 88 ? -21.817 -2.506 49.271 1.00 79.62 88 GLY A O 1
ATOM 689 N N . SER A 1 89 ? -20.449 -1.772 47.648 1.00 80.94 89 SER A N 1
ATOM 690 C CA . SER A 1 89 ? -19.410 -1.253 48.556 1.00 80.94 89 SER A CA 1
ATOM 691 C C . SER A 1 89 ? -19.569 0.239 48.855 1.00 80.94 89 SER A C 1
ATOM 693 O O . SER A 1 89 ? -19.374 0.671 49.988 1.00 80.94 89 SER A O 1
ATOM 695 N N . HIS A 1 90 ? -19.927 1.039 47.847 1.00 81.44 90 HIS A N 1
ATOM 696 C CA . HIS A 1 90 ? -20.027 2.495 47.947 1.00 81.44 90 HIS A CA 1
ATOM 697 C C . HIS A 1 90 ? -21.205 3.016 47.103 1.00 81.44 90 HIS A C 1
ATOM 699 O O . HIS A 1 90 ? -21.009 3.469 45.971 1.00 81.44 90 HIS A O 1
ATOM 705 N N . PRO A 1 91 ? -22.436 3.019 47.653 1.00 83.31 91 PRO A N 1
ATOM 706 C CA . PRO A 1 91 ? -23.637 3.388 46.900 1.00 83.31 91 PRO A CA 1
ATOM 707 C C . PRO A 1 91 ? -23.627 4.847 46.420 1.00 83.31 91 PRO A C 1
ATOM 709 O O . PRO A 1 91 ? -24.159 5.147 45.354 1.00 83.31 91 PRO A O 1
ATOM 712 N N . ASN A 1 92 ? -22.972 5.753 47.157 1.00 86.62 92 ASN A N 1
ATOM 713 C CA . ASN A 1 92 ? -22.825 7.151 46.742 1.00 86.62 92 ASN A CA 1
ATOM 714 C C . ASN A 1 92 ? -21.947 7.291 45.485 1.00 86.62 92 ASN A C 1
ATOM 716 O O . ASN A 1 92 ? -22.314 7.970 44.532 1.00 86.62 92 ASN A O 1
ATOM 720 N N . LEU A 1 93 ? -20.824 6.569 45.441 1.00 85.19 93 LEU A N 1
ATOM 721 C CA . LEU A 1 93 ? -19.914 6.577 44.295 1.00 85.19 93 LEU A CA 1
ATOM 722 C C . LEU A 1 93 ? -20.566 5.934 43.060 1.00 85.19 93 LEU A C 1
ATOM 724 O O . LEU A 1 93 ? -20.424 6.432 41.946 1.00 85.19 93 LEU A O 1
ATOM 728 N N . ALA A 1 94 ? -21.359 4.877 43.251 1.00 84.19 94 ALA A N 1
ATOM 729 C CA . ALA A 1 94 ? -22.163 4.288 42.182 1.00 84.19 94 ALA A CA 1
ATOM 730 C C . ALA A 1 94 ? -23.209 5.269 41.611 1.00 84.19 94 ALA A C 1
ATOM 732 O O . ALA A 1 94 ? -23.431 5.296 40.397 1.00 84.19 94 ALA A O 1
ATOM 733 N N . ALA A 1 95 ? -23.833 6.097 42.457 1.00 85.31 95 ALA A N 1
ATOM 734 C CA . ALA A 1 95 ? -24.775 7.127 42.023 1.00 85.31 95 ALA A CA 1
ATOM 735 C C . ALA A 1 95 ? -24.079 8.240 41.219 1.00 85.31 95 ALA A C 1
ATOM 737 O O . ALA A 1 95 ? -24.552 8.599 40.140 1.00 85.31 95 ALA A O 1
ATOM 738 N N . GLU A 1 96 ? -22.924 8.721 41.682 1.00 85.69 96 GLU A N 1
ATOM 739 C CA . GLU A 1 96 ? -22.119 9.728 40.977 1.00 85.69 96 GLU A CA 1
ATOM 740 C C . GLU A 1 96 ? -21.650 9.228 39.600 1.00 85.69 96 GLU A C 1
ATOM 742 O O . GLU A 1 96 ? -21.776 9.939 38.601 1.00 85.69 96 GLU A O 1
ATOM 747 N N . LEU A 1 97 ? -21.206 7.969 39.501 1.00 85.19 97 LEU A N 1
ATOM 748 C CA . LEU A 1 97 ? -20.812 7.354 38.228 1.00 85.19 97 LEU A CA 1
ATOM 749 C C . LEU A 1 97 ? -21.994 7.177 37.259 1.00 85.19 97 LEU A C 1
ATOM 751 O O . LEU A 1 97 ? -21.835 7.367 36.052 1.00 85.19 97 LEU A O 1
ATOM 755 N N . ARG A 1 98 ? -23.199 6.859 37.755 1.00 83.62 98 ARG A N 1
ATOM 756 C CA . ARG A 1 98 ? -24.421 6.801 36.926 1.00 83.62 98 ARG A CA 1
ATOM 757 C C . ARG A 1 98 ? -24.816 8.174 36.389 1.00 83.62 98 ARG A C 1
ATOM 759 O O . ARG A 1 98 ? -25.220 8.268 35.231 1.00 83.62 98 ARG A O 1
ATOM 766 N N . LEU A 1 99 ? -24.665 9.223 37.198 1.00 86.25 99 LEU A N 1
ATOM 767 C CA . LEU A 1 99 ? -24.901 10.602 36.767 1.00 86.25 99 LEU A CA 1
ATOM 768 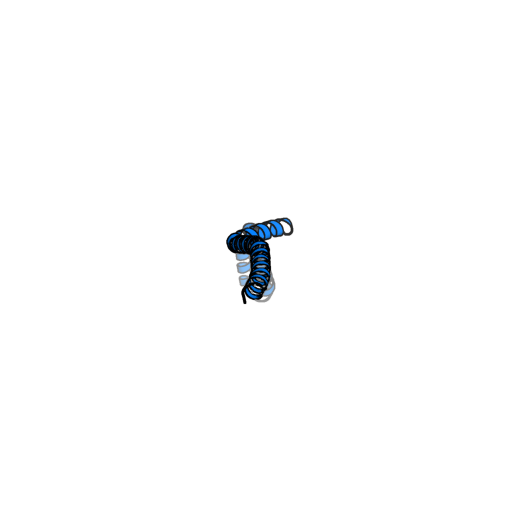C C . LEU A 1 99 ? -23.904 11.011 35.675 1.00 86.25 99 LEU A C 1
ATOM 770 O O . LEU A 1 99 ? -24.322 11.490 34.625 1.00 86.25 99 LEU A O 1
ATOM 774 N N . LEU A 1 100 ? -22.615 10.712 35.860 1.00 83.44 100 LEU A N 1
ATOM 775 C CA . LEU A 1 100 ? -21.562 10.938 34.859 1.00 83.44 100 LEU A CA 1
ATOM 776 C C . LEU A 1 100 ? -21.790 10.167 33.549 1.00 83.44 100 LEU A C 1
ATOM 778 O O . LEU A 1 100 ? -21.511 10.684 32.468 1.00 83.44 100 LEU A O 1
ATOM 782 N N . ALA A 1 101 ? -22.322 8.944 33.614 1.00 82.88 101 ALA A N 1
ATOM 783 C CA . ALA A 1 101 ? -22.665 8.168 32.421 1.00 82.88 101 ALA A CA 1
ATOM 784 C C . ALA A 1 101 ? -23.869 8.745 31.649 1.00 82.88 101 ALA A C 1
ATOM 786 O O . ALA A 1 101 ? -23.975 8.528 30.438 1.00 82.88 101 ALA A O 1
ATOM 787 N N . GLY A 1 102 ? -24.771 9.453 32.338 1.00 78.12 102 GLY A N 1
ATOM 788 C CA . GLY A 1 102 ? -25.991 10.033 31.772 1.00 78.12 102 GLY A CA 1
ATOM 789 C C . GLY A 1 102 ? -25.883 11.498 31.330 1.00 78.12 102 GLY A C 1
ATOM 790 O O . GLY A 1 102 ? -26.723 11.937 30.551 1.00 78.12 102 GLY A O 1
ATOM 791 N N . SER A 1 103 ? -24.882 12.257 31.791 1.00 72.94 103 SER A N 1
ATOM 792 C CA . SER A 1 103 ? -24.857 13.728 31.682 1.00 72.94 103 SER A CA 1
ATOM 793 C C . SER A 1 103 ? -24.172 14.316 30.432 1.00 72.94 103 SER A C 1
ATOM 795 O O . SER A 1 103 ? -23.622 15.412 30.514 1.00 72.94 103 SER A O 1
ATOM 797 N N . ASN A 1 104 ? -24.167 13.629 29.287 1.00 56.12 104 ASN A N 1
ATOM 798 C CA . ASN A 1 104 ? -23.578 14.138 28.032 1.00 56.12 104 ASN A CA 1
ATOM 799 C C . ASN A 1 104 ? -24.415 13.758 26.821 1.00 56.12 104 ASN A C 1
ATOM 801 O O . ASN A 1 104 ? -24.710 12.547 26.708 1.00 56.12 104 ASN A O 1
#

Secondary structure (DSSP, 8-state):
--HHHHHHHHHHHHHHHHHHHHHHHHHHHHHHHHHHHHHHHHTHHHHHHHHHHHHHHHSPPPPHHHHHHHHHHHHHHHHHHHHHHTTTT-HHHHHHHHHHHH--

Sequence (104 aa):
MSLFTFASSADTASLLQSIVSIATALAWPVLGVSIIAVLGFLFKPLLRGVWRVMLLQVKPRRTLEQRIADNKVLGREQVRRFASDHEGSHPNLAAELRLLAGSN

Radius of gyration: 38.26 Å; chains: 1; bounding box: 76×25×99 Å

pLDDT: mean 80.85, std 9.11, range [53.31, 92.31]

Foldseek 3Di:
DPPVVVVVVVVVVVVVVVVVVVCVVPVVVVVVVVVVVVVCVVCVVVVVVVVVVVVCVVPVPQDPVNVVVVVLVVVLVVLQVVLVVCCVPPVPVSVVSPCVSVPD